Protein AF-A0A258LKV4-F1 (afdb_monomer_lite)

Foldseek 3Di:
DPPVLVVLLPPPQPADDSVVSSQLSDVLVDDDDDDPDDPDDDDDDLPDPDCPVPDDHDCVPDDDDALLRVLVRVLSVLVVSQPRPSGPCNVLSVLQNVQSVVLLPDQFRPSNLVSCVVCVCVVCVVPPDDPVRSNVVSVVSRGGNVNSVVD

Sequence (151 aa):
MKKELRDELLPFPNAYFHDWWMGYVATNLGSIDFINESLVKYRQHQKADTNILKRKRDNTLRNPLSAAMKYERKMLWIKSCVDYPKNKNPEFIQNLYAEFQKNKEEYISFGLAKLIYKNRRILFSINKKSSFSKLNFTLKELWGGKIRRIF

Secondary structure (DSSP, 8-state):
--HHHHHHHPSPPSSS-HHHHHHHHHHHHS-----SS--SPPP--TT-S--TT------TT--PPPHHHHHHHHHHHHHHHHH-TT-SSHHHHHHHHHHHHHHHH-SB-HHHHHHHHHHHHHHTSSS---HHHHHHHHHHTTB-TTHHHH-

Radius of gyration: 17.93 Å; chains: 1; bounding box: 44×32×42 Å

pLDDT: mean 87.48, std 7.53, range [62.16, 96.81]

Structure (mmCIF, N/CA/C/O backbone):
data_AF-A0A258LKV4-F1
#
_entry.id   AF-A0A258LKV4-F1
#
loop_
_atom_site.group_PDB
_atom_site.id
_atom_site.type_symbol
_atom_site.label_atom_id
_atom_site.label_alt_id
_atom_site.label_comp_id
_atom_site.label_asym_id
_atom_site.label_entity_id
_atom_site.label_seq_id
_atom_site.pdbx_PDB_ins_code
_atom_site.Cartn_x
_atom_site.Cartn_y
_atom_site.Cartn_z
_atom_site.occupancy
_atom_site.B_iso_or_equiv
_atom_site.auth_seq_id
_atom_site.auth_comp_id
_atom_site.auth_asym_id
_atom_site.auth_atom_id
_atom_site.pdbx_PDB_model_num
ATOM 1 N N . MET A 1 1 ? -18.269 -4.245 13.733 1.00 62.91 1 MET A N 1
ATOM 2 C CA . MET A 1 1 ? -18.104 -4.390 12.269 1.00 62.91 1 MET A CA 1
ATOM 3 C C . MET A 1 1 ? -19.437 -4.831 11.681 1.00 62.91 1 MET A C 1
ATOM 5 O O . MET A 1 1 ? -20.065 -5.687 12.294 1.00 62.91 1 MET A O 1
ATOM 9 N N . LYS A 1 2 ? -19.900 -4.242 10.568 1.00 76.88 2 LYS A N 1
ATOM 10 C CA . LYS A 1 2 ? -21.129 -4.704 9.892 1.00 76.88 2 LYS A CA 1
ATOM 11 C C . LYS A 1 2 ? -20.954 -6.167 9.468 1.00 76.88 2 LYS A C 1
ATOM 13 O O . LYS A 1 2 ? -19.868 -6.522 9.014 1.00 76.88 2 LYS A O 1
ATOM 18 N N . LYS A 1 3 ? -21.987 -7.001 9.630 1.00 80.00 3 LYS A N 1
ATOM 19 C CA . LYS A 1 3 ? -21.913 -8.439 9.303 1.00 80.00 3 LYS A CA 1
ATOM 20 C C . LYS A 1 3 ? -21.558 -8.665 7.831 1.00 80.00 3 LYS A C 1
ATOM 22 O O . LYS A 1 3 ? -20.668 -9.449 7.557 1.00 80.00 3 LYS A O 1
ATOM 27 N N . GLU A 1 4 ? -22.139 -7.872 6.939 1.00 84.75 4 GLU A N 1
ATOM 28 C CA . GLU A 1 4 ? -21.881 -7.900 5.492 1.00 84.75 4 GLU A CA 1
ATOM 29 C C . GLU A 1 4 ? -20.395 -7.725 5.140 1.00 84.75 4 GLU A C 1
ATOM 31 O O . GLU A 1 4 ? -19.885 -8.407 4.264 1.00 84.75 4 GLU A O 1
ATOM 36 N N . LEU A 1 5 ? -19.656 -6.867 5.860 1.00 89.44 5 LEU A N 1
ATOM 37 C CA . LEU A 1 5 ? -18.228 -6.664 5.593 1.00 89.44 5 LEU A CA 1
ATOM 38 C C . LEU A 1 5 ? -17.413 -7.928 5.889 1.00 89.44 5 LEU A C 1
ATOM 40 O O . LEU A 1 5 ? -16.406 -8.165 5.237 1.00 89.44 5 LEU A O 1
ATOM 44 N N . ARG A 1 6 ? -17.828 -8.748 6.862 1.00 90.12 6 ARG A N 1
ATOM 45 C CA . ARG A 1 6 ? -17.123 -9.992 7.198 1.00 90.12 6 ARG A CA 1
ATOM 46 C C . ARG A 1 6 ? -17.071 -10.931 5.996 1.00 90.12 6 ARG A C 1
ATOM 48 O O . ARG A 1 6 ? -16.016 -11.501 5.736 1.00 90.12 6 ARG A O 1
ATOM 55 N N . ASP A 1 7 ? -18.191 -11.073 5.299 1.00 91.94 7 ASP A N 1
ATOM 56 C CA . ASP A 1 7 ? -18.325 -12.018 4.192 1.00 91.94 7 ASP A CA 1
ATOM 57 C C . ASP A 1 7 ? -17.514 -11.550 2.972 1.00 91.94 7 ASP A C 1
ATOM 59 O O . ASP A 1 7 ? -16.973 -12.368 2.241 1.00 91.94 7 ASP A O 1
ATOM 63 N N . GLU A 1 8 ? -17.317 -10.237 2.825 1.00 93.12 8 GLU A N 1
ATOM 64 C CA . GLU A 1 8 ? -16.467 -9.634 1.785 1.00 93.12 8 GLU A CA 1
ATOM 65 C C . GLU A 1 8 ? -14.964 -9.715 2.095 1.00 93.12 8 GLU A C 1
ATOM 67 O O . GLU A 1 8 ? -14.126 -9.602 1.200 1.00 93.12 8 GLU A O 1
ATOM 72 N N . LEU A 1 9 ? -14.598 -9.868 3.371 1.00 92.25 9 LEU A N 1
ATOM 73 C CA . LEU A 1 9 ? -13.201 -9.959 3.801 1.00 92.25 9 LEU A CA 1
ATOM 74 C C . LEU A 1 9 ? -12.619 -11.360 3.648 1.00 92.25 9 LEU A C 1
ATOM 76 O O . LEU A 1 9 ? -11.393 -11.492 3.580 1.00 92.25 9 LEU A O 1
ATOM 80 N N . LEU A 1 10 ? -13.473 -12.383 3.667 1.00 91.69 10 LEU A N 1
ATOM 81 C CA . LEU A 1 10 ? -13.071 -13.779 3.719 1.00 91.69 10 LEU A CA 1
ATOM 82 C C . LEU A 1 10 ? -13.168 -14.454 2.337 1.00 91.69 10 LEU A C 1
ATOM 84 O O . LEU A 1 10 ? -14.111 -14.195 1.597 1.00 91.69 10 LEU A O 1
ATOM 88 N N . PRO A 1 11 ? -12.243 -15.375 2.010 1.00 91.94 11 PRO A N 1
ATOM 89 C CA . PRO A 1 11 ? -11.026 -15.679 2.758 1.00 91.94 11 PRO A CA 1
ATOM 90 C C . PRO A 1 11 ? -10.020 -14.522 2.680 1.00 91.94 11 PRO A C 1
ATOM 92 O O . PRO A 1 11 ? -9.935 -13.817 1.676 1.00 91.94 11 PRO A O 1
ATOM 95 N N . PHE A 1 12 ? -9.218 -14.348 3.734 1.00 92.19 12 PHE A N 1
ATOM 96 C CA . PHE A 1 12 ? -8.103 -13.410 3.661 1.00 92.19 12 PHE A CA 1
ATOM 97 C C . PHE A 1 12 ? -7.136 -13.858 2.560 1.00 92.19 12 PHE A C 1
ATOM 99 O O . PHE A 1 12 ? -6.757 -15.035 2.539 1.00 92.19 12 PHE A O 1
ATOM 106 N N . PRO A 1 13 ? -6.684 -12.950 1.678 1.00 91.06 13 PRO A N 1
ATOM 107 C CA . PRO A 1 13 ? -5.657 -13.304 0.719 1.00 91.06 13 PRO A CA 1
ATOM 108 C C . PRO A 1 13 ? -4.400 -13.721 1.483 1.00 91.06 13 PRO A C 1
ATOM 110 O O . PRO A 1 13 ? -4.066 -13.134 2.518 1.00 91.06 13 PRO A O 1
ATOM 113 N N . ASN A 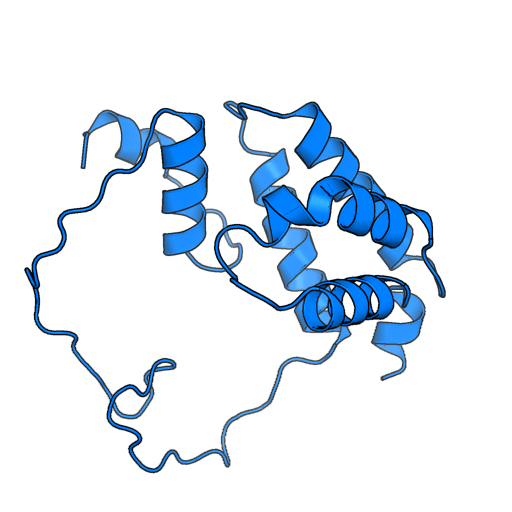1 14 ? -3.668 -14.702 0.952 1.00 85.38 14 ASN A N 1
ATOM 114 C CA . ASN A 1 14 ? -2.336 -15.051 1.446 1.00 85.38 14 ASN A CA 1
ATOM 115 C C . ASN A 1 14 ? -1.314 -13.984 1.012 1.00 85.38 14 ASN A C 1
ATOM 117 O O . ASN A 1 14 ? -0.338 -14.253 0.316 1.00 85.38 14 ASN A O 1
ATOM 121 N N . ALA A 1 15 ? -1.600 -12.735 1.355 1.00 76.50 15 ALA A N 1
ATOM 122 C CA . ALA A 1 15 ? -0.850 -11.559 0.986 1.00 76.50 15 ALA A CA 1
ATOM 123 C C . ALA A 1 15 ? -0.728 -10.639 2.199 1.00 76.50 15 ALA A C 1
ATOM 125 O O . ALA A 1 15 ? -1.614 -10.565 3.041 1.00 76.50 15 ALA A O 1
ATOM 126 N N . TYR A 1 16 ? 0.390 -9.920 2.250 1.00 82.38 16 TYR A N 1
ATOM 127 C CA . TYR A 1 16 ? 0.726 -8.879 3.225 1.00 82.38 16 TYR A CA 1
ATOM 128 C C . TYR A 1 16 ? 0.088 -9.004 4.632 1.00 82.38 16 TYR A C 1
ATOM 130 O O . TYR A 1 16 ? 0.253 -10.041 5.262 1.00 82.38 16 TYR A O 1
ATOM 138 N N . PHE A 1 17 ? -0.529 -7.948 5.177 1.00 88.12 17 PHE A N 1
ATOM 139 C CA . PHE A 1 17 ? -1.133 -7.939 6.515 1.00 88.12 17 PHE A CA 1
ATOM 140 C C . PHE A 1 17 ? -2.659 -7.928 6.411 1.00 88.12 17 PHE A C 1
ATOM 142 O O . PHE A 1 17 ? -3.215 -7.139 5.644 1.00 88.12 17 PHE A O 1
ATOM 149 N N . HIS A 1 18 ? -3.339 -8.728 7.237 1.00 91.56 18 HIS A N 1
ATOM 150 C CA . HIS A 1 18 ? -4.804 -8.789 7.259 1.00 91.56 18 HIS A CA 1
ATOM 151 C C . HIS A 1 18 ? -5.451 -7.429 7.548 1.00 91.56 18 HIS A C 1
ATOM 153 O O . HIS A 1 18 ? -6.438 -7.084 6.909 1.00 91.56 18 HIS A O 1
ATOM 159 N N . ASP A 1 19 ? -4.857 -6.605 8.414 1.00 90.56 19 ASP A N 1
ATOM 160 C CA . ASP A 1 19 ? -5.374 -5.261 8.715 1.00 90.56 19 ASP A CA 1
ATOM 161 C C . ASP A 1 19 ? -5.389 -4.343 7.486 1.00 90.56 19 ASP A C 1
ATOM 163 O O . ASP A 1 19 ? -6.302 -3.536 7.311 1.00 90.56 19 ASP A O 1
ATOM 167 N N . TRP A 1 20 ? -4.400 -4.485 6.597 1.00 92.38 20 TRP A N 1
ATOM 168 C CA . TRP A 1 20 ? -4.352 -3.716 5.352 1.00 92.38 20 TRP A CA 1
ATOM 169 C C . TRP A 1 20 ? -5.434 -4.180 4.384 1.00 92.38 20 TRP A C 1
ATOM 171 O O . TRP A 1 20 ? -6.088 -3.343 3.766 1.00 92.38 20 TRP A O 1
ATOM 181 N N . TRP A 1 21 ? -5.656 -5.495 4.290 1.00 95.06 21 TRP A N 1
ATOM 182 C CA . TRP A 1 21 ? -6.771 -6.059 3.529 1.00 95.06 21 TRP A CA 1
ATOM 183 C C . TRP A 1 21 ? -8.115 -5.556 4.048 1.00 95.06 21 TRP A C 1
ATOM 185 O O . TRP A 1 21 ? -8.928 -5.072 3.264 1.00 95.06 21 TRP A O 1
ATOM 195 N N . MET A 1 22 ? -8.305 -5.564 5.370 1.00 93.94 22 MET A N 1
ATOM 196 C CA . MET A 1 22 ? -9.524 -5.054 5.989 1.00 93.94 22 MET A CA 1
ATOM 197 C C . MET A 1 22 ? -9.782 -3.592 5.642 1.00 93.94 22 MET A C 1
ATOM 199 O O . MET A 1 22 ? -10.880 -3.251 5.204 1.00 93.94 22 MET A O 1
ATOM 203 N N . GLY A 1 23 ? -8.763 -2.736 5.766 1.00 92.94 23 GLY A N 1
ATOM 204 C CA . GLY A 1 23 ? -8.872 -1.333 5.370 1.00 92.94 23 GLY A CA 1
ATOM 205 C C . GLY A 1 23 ? -9.176 -1.157 3.879 1.00 92.94 23 GLY A C 1
ATOM 206 O O . GLY A 1 23 ? -10.018 -0.338 3.506 1.00 92.94 23 GLY A O 1
ATOM 207 N N . TYR A 1 24 ? -8.531 -1.946 3.020 1.00 94.19 24 TYR A N 1
ATOM 208 C CA . TYR A 1 24 ? -8.726 -1.891 1.573 1.00 94.19 24 TYR A CA 1
ATOM 209 C C . TYR A 1 24 ? -10.154 -2.271 1.158 1.00 94.19 24 TYR A C 1
ATOM 211 O O . TYR A 1 24 ? -10.818 -1.508 0.460 1.00 94.19 24 TYR A O 1
ATOM 219 N N . VAL A 1 25 ? -10.665 -3.412 1.622 1.00 95.00 25 VAL A N 1
ATOM 220 C CA . VAL A 1 25 ? -12.036 -3.863 1.329 1.00 95.00 25 VAL A CA 1
ATOM 221 C C . VAL A 1 25 ? -13.063 -2.886 1.903 1.00 95.00 25 VAL A C 1
ATOM 223 O O . VAL A 1 25 ? -13.958 -2.439 1.186 1.00 95.00 25 VAL A O 1
ATOM 226 N N . ALA A 1 26 ? -12.900 -2.465 3.164 1.00 94.75 26 ALA A N 1
ATOM 227 C CA . ALA A 1 26 ? -13.831 -1.541 3.812 1.00 94.75 26 ALA A CA 1
ATOM 228 C C . ALA A 1 26 ? -13.937 -0.197 3.072 1.00 94.75 26 ALA A C 1
ATOM 230 O O . ALA A 1 26 ? -15.037 0.317 2.878 1.00 94.75 26 ALA A O 1
ATOM 231 N N . THR A 1 27 ? -12.813 0.355 2.603 1.00 93.50 27 THR A N 1
ATOM 232 C CA . THR A 1 27 ? -12.803 1.614 1.834 1.00 93.50 27 THR A CA 1
ATOM 233 C C . THR A 1 27 ? -13.323 1.464 0.407 1.00 93.50 27 THR A C 1
ATOM 235 O O . THR A 1 27 ? -13.793 2.447 -0.166 1.00 93.50 27 THR A O 1
ATOM 238 N N . ASN A 1 28 ? -13.310 0.258 -0.166 1.00 95.31 28 ASN A N 1
ATOM 239 C CA . ASN A 1 28 ? -13.973 -0.023 -1.438 1.00 95.31 28 ASN A CA 1
ATOM 240 C C . ASN A 1 28 ? -15.496 -0.185 -1.296 1.00 95.31 28 ASN A C 1
ATOM 242 O O . ASN A 1 28 ? -16.227 0.149 -2.221 1.00 95.31 28 ASN A O 1
ATOM 246 N N . LEU A 1 29 ? -15.993 -0.621 -0.139 1.00 94.19 29 LEU A N 1
ATOM 247 C CA . LEU A 1 29 ? -17.434 -0.782 0.106 1.00 94.19 29 LEU A CA 1
ATOM 248 C C . LEU A 1 29 ? -18.085 0.444 0.761 1.00 94.19 29 LEU A C 1
ATOM 250 O O . LEU A 1 29 ? -19.289 0.645 0.648 1.00 94.19 29 LEU A O 1
ATOM 254 N N . GLY A 1 30 ? -17.299 1.288 1.430 1.00 91.88 30 GLY A N 1
ATOM 255 C CA . GLY A 1 30 ? -17.810 2.431 2.182 1.00 91.88 30 GLY A CA 1
ATOM 256 C C . GLY A 1 30 ? -16.719 3.421 2.572 1.00 91.88 30 GLY A C 1
ATOM 257 O O . GLY A 1 30 ? -15.814 3.705 1.784 1.00 91.88 30 GLY A O 1
ATOM 258 N N . SER A 1 31 ? -16.833 3.972 3.777 1.00 90.69 31 SER A N 1
ATOM 259 C CA . SER A 1 31 ? -15.863 4.868 4.409 1.00 90.69 31 SER A CA 1
ATOM 260 C C . SER A 1 31 ? -15.419 4.300 5.759 1.00 90.69 31 SER A C 1
ATOM 262 O O . SER A 1 31 ? -16.087 3.447 6.346 1.00 90.69 31 SER A O 1
ATOM 264 N N . ILE A 1 32 ? -14.268 4.767 6.237 1.00 90.62 32 ILE A N 1
ATOM 265 C CA . ILE A 1 32 ? -13.771 4.486 7.583 1.00 90.62 32 ILE A CA 1
ATOM 266 C C . ILE A 1 32 ? -13.766 5.812 8.330 1.00 90.62 32 ILE A C 1
ATOM 268 O O . ILE A 1 32 ? -13.199 6.785 7.835 1.00 90.62 32 ILE A O 1
ATOM 272 N N . ASP A 1 33 ? -14.385 5.821 9.504 1.00 91.38 33 ASP A N 1
ATOM 273 C CA . ASP A 1 33 ? -14.335 6.933 10.447 1.00 91.38 33 ASP A CA 1
ATOM 274 C C . ASP A 1 33 ? -13.535 6.524 11.693 1.00 91.38 33 ASP A C 1
ATOM 276 O O . ASP A 1 33 ? -13.264 5.334 11.902 1.00 91.38 33 ASP A O 1
ATOM 280 N N . PHE A 1 34 ? -13.131 7.492 12.510 1.00 91.12 34 PHE A N 1
ATOM 281 C CA . PHE A 1 34 ? -12.356 7.242 13.720 1.00 91.12 34 PHE A CA 1
ATOM 282 C C . PHE A 1 34 ? -12.884 8.046 14.906 1.00 91.12 34 PHE A C 1
ATOM 284 O O . PHE A 1 34 ? -13.299 9.192 14.776 1.00 91.12 34 PHE A O 1
ATOM 291 N N . ILE A 1 35 ? -12.807 7.445 16.091 1.00 94.81 35 ILE A N 1
ATOM 292 C CA . ILE A 1 35 ? -13.074 8.126 17.358 1.00 94.81 35 ILE A CA 1
ATOM 293 C C . ILE A 1 35 ? -11.721 8.494 17.959 1.00 94.81 35 ILE A C 1
ATOM 295 O O . ILE A 1 35 ? -10.855 7.630 18.117 1.00 94.81 35 ILE A O 1
ATOM 299 N N . ASN A 1 36 ? -11.523 9.769 18.289 1.00 94.19 36 ASN A N 1
ATOM 300 C CA . ASN A 1 36 ? -10.277 10.265 18.875 1.00 94.19 36 ASN A CA 1
ATOM 301 C C . ASN A 1 36 ? -10.202 10.000 20.392 1.00 94.19 36 ASN A C 1
ATOM 303 O O . ASN A 1 36 ? -9.916 10.898 21.180 1.00 94.19 36 ASN A O 1
ATOM 307 N N . GLU A 1 37 ? -10.485 8.763 20.801 1.00 95.44 37 GLU A N 1
ATOM 308 C CA . GLU A 1 37 ? -10.494 8.325 22.196 1.00 95.44 37 GLU A CA 1
ATOM 309 C C . GLU A 1 37 ? -9.752 6.994 22.342 1.00 95.44 37 GLU A C 1
ATOM 311 O O . GLU A 1 37 ? -9.822 6.104 21.490 1.00 95.44 37 GLU A O 1
ATOM 316 N N . SER A 1 38 ? -9.019 6.837 23.443 1.00 92.75 38 SER A N 1
ATOM 317 C CA . SER A 1 38 ? -8.283 5.605 23.722 1.00 92.75 38 SER A CA 1
ATOM 318 C C . SER A 1 38 ? -9.223 4.529 24.270 1.00 92.75 38 SER A C 1
ATOM 320 O O . SER A 1 38 ? -9.419 4.432 25.478 1.00 92.75 38 SER A O 1
ATOM 322 N N . LEU A 1 39 ? -9.753 3.678 23.390 1.00 93.75 39 LEU A N 1
ATOM 323 C CA . LEU A 1 39 ? -10.722 2.636 23.768 1.00 93.75 39 LEU A CA 1
ATOM 324 C C . LEU A 1 39 ? -10.085 1.339 24.292 1.00 93.75 39 LEU A C 1
ATOM 326 O O . LEU A 1 39 ? -10.751 0.537 24.941 1.00 93.75 39 LEU A O 1
ATOM 330 N N . VAL A 1 40 ? -8.804 1.096 24.001 1.00 89.94 40 VAL A N 1
ATOM 331 C CA . VAL A 1 40 ? -8.111 -0.152 24.359 1.00 89.94 40 VAL A CA 1
ATOM 332 C C . VAL A 1 40 ? -6.665 0.108 24.770 1.00 89.94 40 VAL A C 1
ATOM 334 O O . VAL A 1 40 ? -6.004 1.006 24.255 1.00 89.94 40 VAL A O 1
ATOM 337 N N . LYS A 1 41 ? -6.135 -0.722 25.674 1.00 87.31 41 LYS A N 1
ATOM 338 C CA . LYS A 1 41 ? -4.701 -0.734 25.998 1.00 87.31 41 LYS A CA 1
ATOM 339 C C . LYS A 1 41 ? -3.963 -1.633 25.004 1.00 87.31 41 LYS A C 1
ATOM 341 O O . LYS A 1 41 ? -4.321 -2.798 24.839 1.00 87.31 41 LYS A O 1
ATOM 346 N N . TYR A 1 42 ? -2.914 -1.118 24.364 1.00 84.88 42 TYR A N 1
ATOM 347 C CA . TYR A 1 42 ? -2.094 -1.908 23.441 1.00 84.88 42 TYR A CA 1
ATOM 348 C C . TYR A 1 42 ? -1.241 -2.936 24.199 1.00 84.88 42 TYR A C 1
ATOM 350 O O . TYR A 1 42 ? -0.461 -2.584 25.086 1.00 84.88 42 TYR A O 1
ATOM 358 N N . ARG A 1 43 ? -1.355 -4.216 23.830 1.00 84.00 43 ARG A N 1
ATOM 359 C CA . ARG A 1 43 ? -0.535 -5.292 24.400 1.00 84.00 43 ARG A CA 1
ATOM 360 C C . ARG A 1 43 ? 0.793 -5.384 23.652 1.00 84.00 43 ARG A C 1
ATOM 362 O O . ARG A 1 43 ? 0.819 -5.692 22.465 1.00 84.00 43 ARG A O 1
ATOM 369 N N . GLN A 1 44 ? 1.904 -5.171 24.354 1.00 81.19 44 GLN A N 1
ATOM 370 C CA . GLN A 1 44 ? 3.242 -5.287 23.773 1.00 81.19 44 GLN A CA 1
ATOM 371 C C . GLN A 1 44 ? 4.002 -6.491 24.349 1.00 81.19 44 GLN A C 1
ATOM 373 O O . GLN A 1 44 ? 4.272 -6.552 25.547 1.00 81.19 44 GLN A O 1
ATOM 378 N N . HIS A 1 45 ? 4.413 -7.412 23.474 1.00 80.75 45 HIS A N 1
ATOM 379 C CA . HIS A 1 45 ? 5.314 -8.526 23.793 1.00 80.75 45 HIS A CA 1
ATOM 380 C C . HIS A 1 45 ? 6.745 -8.242 23.310 1.00 80.75 45 HIS A C 1
ATOM 382 O O . HIS A 1 45 ? 6.958 -7.389 22.448 1.00 80.75 45 HIS A O 1
ATOM 388 N N . GLN A 1 46 ? 7.741 -8.969 23.831 1.00 73.50 46 GLN A N 1
ATOM 389 C CA . GLN A 1 46 ? 9.160 -8.765 23.484 1.00 73.50 46 GLN A CA 1
ATOM 390 C C . GLN A 1 46 ? 9.443 -8.950 21.983 1.00 73.50 46 GLN A C 1
ATOM 392 O O . GLN A 1 46 ? 10.259 -8.226 21.416 1.00 73.50 46 GLN A O 1
ATOM 397 N N . LYS A 1 47 ? 8.716 -9.865 21.330 1.00 74.56 47 LYS A N 1
ATOM 398 C CA . LYS A 1 47 ? 8.812 -10.142 19.889 1.00 74.56 47 LYS A CA 1
ATOM 399 C C . LYS A 1 47 ? 7.875 -9.283 19.022 1.00 74.56 47 LYS A C 1
ATOM 401 O O . LYS A 1 47 ? 7.789 -9.517 17.825 1.00 74.56 47 LYS A O 1
ATOM 406 N N . ALA A 1 48 ? 7.161 -8.307 19.592 1.00 77.12 48 ALA A N 1
ATOM 407 C CA . ALA A 1 48 ? 6.256 -7.462 18.815 1.00 77.12 48 ALA A CA 1
ATOM 408 C C . ALA A 1 48 ? 7.028 -6.532 17.860 1.00 77.12 48 ALA A C 1
ATOM 410 O O . ALA A 1 48 ? 7.995 -5.868 18.258 1.00 77.12 48 ALA A O 1
ATOM 411 N N . ASP A 1 49 ? 6.555 -6.424 16.615 1.00 71.56 49 ASP A N 1
ATOM 412 C CA . ASP A 1 49 ? 7.138 -5.547 15.588 1.00 71.56 49 ASP A CA 1
ATOM 413 C C . ASP A 1 49 ? 6.999 -4.056 15.908 1.00 71.56 49 ASP A C 1
ATOM 415 O O . ASP A 1 49 ? 7.879 -3.254 15.574 1.00 71.56 49 ASP A O 1
ATOM 419 N N . THR A 1 50 ? 5.974 -3.691 16.671 1.00 76.00 50 THR A N 1
ATOM 420 C CA . THR A 1 50 ? 5.776 -2.343 17.210 1.00 76.00 50 THR A CA 1
ATOM 421 C C . THR A 1 50 ? 6.394 -2.238 18.607 1.00 76.00 50 THR A C 1
ATOM 423 O O . THR A 1 50 ? 6.032 -2.992 19.508 1.00 76.00 50 THR A O 1
ATOM 426 N N . ASN A 1 51 ? 7.333 -1.303 18.804 1.00 78.38 51 ASN A N 1
ATOM 427 C CA . ASN A 1 51 ? 8.006 -1.068 20.091 1.00 78.38 51 ASN A CA 1
ATOM 428 C C . ASN A 1 51 ? 7.843 0.373 20.549 1.00 78.38 51 ASN A C 1
ATOM 430 O O . ASN A 1 51 ? 8.798 1.148 20.585 1.00 78.38 51 ASN A O 1
ATOM 434 N N . ILE A 1 52 ? 6.603 0.705 20.900 1.00 81.38 52 ILE A N 1
ATOM 435 C CA . ILE A 1 52 ? 6.225 2.016 21.434 1.00 81.38 52 ILE A CA 1
ATOM 436 C C . ILE A 1 52 ? 7.007 2.308 22.721 1.00 81.38 52 ILE A C 1
ATOM 438 O O . ILE A 1 52 ? 7.501 3.415 22.903 1.00 81.38 52 ILE A O 1
ATOM 442 N N . LEU A 1 53 ? 7.217 1.287 23.559 1.00 83.50 53 LEU A N 1
ATOM 443 C CA . LEU A 1 5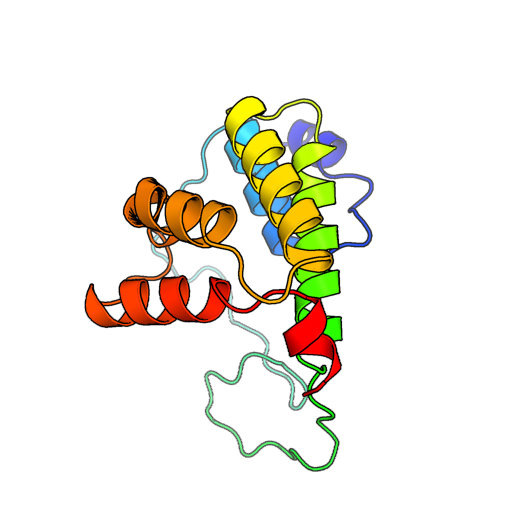3 ? 7.963 1.401 24.815 1.00 83.50 53 LEU A CA 1
ATOM 444 C C . LEU A 1 53 ? 9.496 1.466 24.647 1.00 83.50 53 LEU A C 1
ATOM 446 O O . LEU A 1 53 ? 10.205 1.452 25.648 1.00 83.50 53 LEU A O 1
ATOM 450 N N . LYS A 1 54 ? 10.023 1.493 23.410 1.00 82.38 54 LYS A N 1
ATOM 451 C CA . LYS A 1 54 ? 11.467 1.565 23.086 1.00 82.38 54 LYS A CA 1
ATOM 452 C C . LYS A 1 54 ? 12.355 0.565 23.856 1.00 82.38 54 LYS A C 1
ATOM 454 O O . LYS A 1 54 ? 13.525 0.826 24.113 1.00 82.38 54 LYS A O 1
ATOM 459 N N . ARG A 1 55 ? 11.825 -0.614 24.196 1.00 79.88 55 ARG A N 1
ATOM 460 C CA . ARG A 1 55 ? 12.561 -1.684 24.891 1.00 79.88 55 ARG A CA 1
ATOM 461 C C . ARG A 1 55 ? 13.722 -2.195 24.033 1.00 79.88 55 ARG A C 1
ATOM 463 O O . ARG A 1 55 ? 13.583 -2.264 22.808 1.00 79.88 55 ARG A O 1
ATOM 470 N N . LYS A 1 56 ? 14.842 -2.585 24.658 1.00 78.56 56 LYS A N 1
ATOM 471 C CA . LYS A 1 56 ? 15.952 -3.246 23.953 1.00 78.56 56 LYS A CA 1
ATOM 472 C C . LYS A 1 56 ? 15.428 -4.512 23.273 1.00 78.56 56 LYS A C 1
ATOM 474 O O . LYS A 1 56 ? 14.768 -5.336 23.904 1.00 78.56 56 LYS A O 1
ATOM 479 N N . ARG A 1 57 ? 15.690 -4.632 21.974 1.00 73.19 57 ARG A N 1
ATOM 480 C CA . ARG A 1 57 ? 15.352 -5.809 21.176 1.00 73.19 57 ARG A CA 1
ATOM 481 C C . ARG A 1 57 ? 16.620 -6.573 20.881 1.00 73.19 57 ARG A C 1
ATOM 483 O O . ARG A 1 57 ? 17.626 -5.966 20.521 1.00 73.19 57 ARG A O 1
ATOM 490 N N . ASP A 1 58 ? 16.527 -7.886 20.981 1.00 72.62 58 ASP A N 1
ATOM 491 C CA . ASP A 1 58 ? 17.539 -8.751 20.416 1.00 72.62 58 ASP A CA 1
ATOM 492 C C . ASP A 1 58 ? 17.356 -8.778 18.892 1.00 72.62 58 ASP A C 1
ATOM 494 O O . ASP A 1 58 ? 16.353 -9.275 18.374 1.00 72.62 58 ASP A O 1
ATOM 498 N N . ASN A 1 59 ? 18.280 -8.136 18.179 1.00 69.69 59 ASN A N 1
ATOM 499 C CA . ASN A 1 59 ? 18.263 -8.062 16.720 1.00 69.69 59 ASN A CA 1
ATOM 500 C C . ASN A 1 59 ? 19.084 -9.187 16.073 1.00 69.69 59 ASN A C 1
ATOM 502 O O . ASN A 1 59 ? 19.094 -9.265 14.847 1.00 69.69 59 ASN A O 1
ATOM 506 N N . THR A 1 60 ? 19.737 -10.053 16.858 1.00 65.81 60 THR A N 1
ATOM 507 C CA . THR A 1 60 ? 20.593 -11.138 16.338 1.00 65.81 60 THR A CA 1
ATOM 508 C C . THR A 1 60 ? 19.814 -12.151 15.493 1.00 65.81 60 THR A C 1
ATOM 510 O O . THR A 1 60 ? 20.368 -12.744 14.577 1.00 65.81 60 THR A O 1
ATOM 513 N N . LEU A 1 61 ? 18.504 -12.284 15.732 1.00 62.16 61 LEU A N 1
ATOM 514 C CA . LEU A 1 61 ? 17.605 -13.193 15.008 1.00 62.16 61 LEU A CA 1
ATOM 515 C C . LEU A 1 61 ? 16.870 -12.544 13.821 1.00 62.16 61 LEU A C 1
ATOM 517 O O . LEU A 1 61 ? 16.063 -13.198 13.158 1.00 62.16 61 LEU A O 1
ATOM 521 N N . ARG A 1 62 ? 17.076 -11.248 13.549 1.00 66.19 62 ARG A N 1
ATOM 522 C CA . ARG A 1 62 ? 16.383 -10.567 12.446 1.00 66.19 62 ARG A CA 1
ATOM 523 C C . ARG A 1 62 ? 17.145 -10.774 11.146 1.00 66.19 62 ARG A C 1
ATOM 525 O O . ARG A 1 62 ? 18.042 -10.001 10.841 1.00 66.19 62 ARG A O 1
ATOM 532 N N . ASN A 1 63 ? 16.710 -11.743 10.342 1.00 69.69 63 ASN A N 1
ATOM 533 C CA . ASN A 1 63 ? 17.091 -11.814 8.933 1.00 69.69 63 ASN A CA 1
ATOM 534 C C . ASN A 1 63 ? 16.184 -10.886 8.110 1.00 69.69 63 ASN A C 1
ATOM 536 O O . ASN A 1 63 ? 15.009 -11.208 7.896 1.00 69.69 63 ASN A O 1
ATOM 540 N N . PRO A 1 64 ? 16.662 -9.704 7.675 1.00 77.19 64 PRO A N 1
ATOM 541 C CA . PRO A 1 64 ? 15.853 -8.829 6.849 1.00 77.19 64 PRO A CA 1
ATOM 542 C C . PRO A 1 64 ? 15.593 -9.498 5.498 1.00 77.19 64 PRO A C 1
ATOM 544 O O . PRO A 1 64 ? 16.497 -10.036 4.869 1.00 77.19 64 PRO A O 1
ATOM 547 N N . LEU A 1 65 ? 14.354 -9.402 5.017 1.00 83.81 65 LEU A N 1
ATOM 548 C CA . LEU A 1 65 ? 14.026 -9.820 3.655 1.00 83.81 65 LEU A CA 1
ATOM 549 C C . LEU A 1 65 ? 14.904 -9.067 2.641 1.00 83.81 65 LEU A C 1
ATOM 551 O O . LEU A 1 65 ? 15.083 -7.843 2.763 1.00 83.81 65 LEU A O 1
ATOM 555 N N . SER A 1 66 ? 15.386 -9.789 1.628 1.00 88.31 66 SER A N 1
ATOM 556 C CA . SER A 1 66 ? 16.120 -9.221 0.492 1.00 88.31 66 SER A CA 1
ATOM 557 C C . SER A 1 66 ? 15.260 -8.210 -0.272 1.00 88.31 66 SER A C 1
ATOM 559 O O . SER A 1 66 ? 14.029 -8.166 -0.127 1.00 88.31 66 SER A O 1
ATOM 561 N N . ALA A 1 67 ? 15.898 -7.366 -1.085 1.00 85.81 67 ALA A N 1
ATOM 562 C CA . ALA A 1 67 ? 15.184 -6.406 -1.922 1.00 85.81 67 ALA A CA 1
ATOM 563 C C . ALA A 1 67 ? 14.201 -7.111 -2.875 1.00 85.81 67 ALA A C 1
ATOM 565 O O . ALA A 1 67 ? 13.051 -6.677 -2.988 1.00 85.81 67 ALA A O 1
ATOM 566 N N . ALA A 1 68 ? 14.618 -8.232 -3.473 1.00 87.25 68 ALA A N 1
ATOM 567 C CA . ALA A 1 68 ? 13.772 -9.089 -4.300 1.00 87.25 68 ALA A CA 1
ATOM 568 C C . ALA A 1 68 ? 12.550 -9.633 -3.536 1.00 87.25 68 ALA A C 1
ATOM 570 O O . ALA A 1 68 ? 11.420 -9.409 -3.965 1.00 87.25 68 ALA A O 1
ATOM 571 N N . MET A 1 69 ? 12.742 -10.239 -2.357 1.00 88.81 69 MET A N 1
ATOM 572 C CA . MET A 1 69 ? 11.628 -10.780 -1.559 1.00 88.81 69 MET A CA 1
ATOM 573 C C . MET A 1 69 ? 10.630 -9.691 -1.136 1.00 88.81 69 MET A C 1
ATOM 575 O O . MET A 1 69 ? 9.414 -9.892 -1.155 1.00 88.81 69 MET A O 1
ATOM 579 N N . LYS A 1 70 ? 11.121 -8.501 -0.764 1.00 87.94 70 LYS A N 1
ATOM 580 C CA . LYS A 1 70 ? 10.256 -7.347 -0.455 1.00 87.94 70 LYS A CA 1
ATOM 581 C C . LYS A 1 70 ? 9.427 -6.927 -1.667 1.00 87.94 70 LYS A C 1
ATOM 583 O O . LYS A 1 70 ? 8.257 -6.573 -1.513 1.00 87.94 70 LYS A O 1
ATOM 588 N N . TYR A 1 71 ? 10.031 -6.953 -2.851 1.00 89.12 71 TYR A N 1
ATOM 589 C CA . TYR A 1 71 ? 9.362 -6.613 -4.097 1.00 89.12 71 TYR A CA 1
ATOM 590 C C . TYR A 1 71 ? 8.277 -7.636 -4.459 1.00 89.12 71 TYR A C 1
ATOM 592 O O . TYR A 1 71 ? 7.147 -7.247 -4.743 1.00 89.12 71 TYR A O 1
ATOM 600 N N . GLU A 1 72 ? 8.570 -8.932 -4.346 1.00 89.12 72 GLU A N 1
ATOM 601 C CA . GLU A 1 72 ? 7.603 -10.010 -4.590 1.00 89.12 72 GLU A CA 1
ATOM 602 C C . GLU A 1 72 ? 6.398 -9.931 -3.651 1.00 89.12 72 GLU A C 1
ATOM 604 O O . GLU A 1 72 ? 5.256 -9.988 -4.108 1.00 89.12 72 GLU A O 1
ATOM 609 N N . ARG A 1 73 ? 6.624 -9.694 -2.351 1.00 90.69 73 ARG A N 1
ATOM 610 C CA . ARG A 1 73 ? 5.527 -9.487 -1.390 1.00 90.69 73 ARG A CA 1
ATOM 611 C C . ARG A 1 73 ? 4.657 -8.285 -1.751 1.00 90.69 73 ARG A C 1
ATOM 613 O O . ARG A 1 73 ? 3.438 -8.351 -1.594 1.00 90.69 73 ARG A O 1
ATOM 620 N N . LYS A 1 74 ? 5.260 -7.192 -2.236 1.00 90.06 74 LYS A N 1
ATOM 621 C CA . LYS A 1 74 ? 4.519 -6.016 -2.717 1.00 90.06 74 LYS A CA 1
ATOM 622 C C . LYS A 1 74 ? 3.702 -6.359 -3.970 1.00 90.06 74 LYS A C 1
ATOM 624 O O . LYS A 1 74 ? 2.549 -5.955 -4.063 1.00 90.06 74 LYS A O 1
ATOM 629 N N . MET A 1 75 ? 4.262 -7.131 -4.900 1.00 91.62 75 MET A N 1
ATOM 630 C CA . MET A 1 75 ? 3.564 -7.563 -6.113 1.00 91.62 75 MET A CA 1
ATOM 631 C C . MET A 1 75 ? 2.374 -8.480 -5.795 1.00 91.62 75 MET A C 1
ATOM 633 O O . MET A 1 75 ? 1.301 -8.294 -6.362 1.00 91.62 75 MET A O 1
ATOM 637 N N . LEU A 1 76 ? 2.529 -9.411 -4.849 1.00 93.88 76 LEU A N 1
ATOM 638 C CA . LEU A 1 76 ? 1.445 -10.282 -4.380 1.00 93.88 76 LEU A CA 1
ATOM 639 C C . LEU A 1 76 ? 0.316 -9.489 -3.702 1.00 93.88 76 LEU A C 1
ATOM 641 O O . LEU A 1 76 ? -0.864 -9.770 -3.909 1.00 93.88 76 LEU A O 1
ATOM 645 N N . TRP A 1 77 ? 0.676 -8.460 -2.932 1.00 94.50 77 TRP A N 1
ATOM 646 C CA . TRP A 1 77 ? -0.290 -7.535 -2.346 1.00 94.50 77 TRP A CA 1
ATOM 647 C C . TRP A 1 77 ? -1.095 -6.788 -3.412 1.00 94.50 77 TRP A C 1
ATOM 649 O O . TRP A 1 77 ? -2.320 -6.818 -3.385 1.00 94.50 77 TRP A O 1
ATOM 659 N N . ILE A 1 78 ? -0.420 -6.169 -4.386 1.00 93.94 78 ILE A N 1
ATOM 660 C CA . ILE A 1 78 ? -1.097 -5.436 -5.466 1.00 93.94 78 ILE A CA 1
ATOM 661 C C . ILE A 1 78 ? -1.953 -6.388 -6.305 1.00 93.94 78 ILE A C 1
ATOM 663 O O . ILE A 1 78 ? -3.062 -6.021 -6.677 1.00 93.94 78 ILE A O 1
ATOM 667 N N . LYS A 1 79 ? -1.495 -7.622 -6.543 1.00 95.50 79 LYS A N 1
ATOM 668 C CA . LYS A 1 79 ? -2.314 -8.648 -7.191 1.00 95.50 79 LYS A CA 1
ATOM 669 C C . LYS A 1 79 ? -3.607 -8.913 -6.412 1.00 95.50 79 LYS A C 1
ATOM 671 O O . LYS A 1 79 ? -4.674 -8.911 -7.007 1.00 95.50 79 LYS A O 1
ATOM 676 N N . SER A 1 80 ? -3.522 -9.057 -5.090 1.00 95.75 80 SER A N 1
ATOM 677 C CA . SER A 1 80 ? -4.710 -9.250 -4.241 1.00 95.75 80 SER A CA 1
ATOM 678 C C . SER A 1 80 ? -5.670 -8.059 -4.319 1.00 95.75 80 SER A C 1
ATOM 680 O O . SER A 1 80 ? -6.882 -8.242 -4.328 1.00 95.75 80 SER A O 1
ATOM 682 N N . CYS A 1 81 ? -5.138 -6.837 -4.428 1.00 95.56 81 CYS A N 1
ATOM 683 C CA . CYS A 1 81 ? -5.940 -5.648 -4.704 1.00 95.56 81 CYS A CA 1
ATOM 684 C C . CYS A 1 81 ? -6.641 -5.723 -6.069 1.00 95.56 81 CYS A C 1
ATOM 686 O O . CYS A 1 81 ? -7.825 -5.425 -6.139 1.00 95.56 81 CYS A O 1
ATOM 688 N N . VAL A 1 82 ? -5.944 -6.120 -7.142 1.00 96.62 82 VAL A N 1
ATOM 689 C CA . VAL A 1 82 ? -6.527 -6.262 -8.495 1.00 96.62 82 VAL A CA 1
ATOM 690 C C . VAL A 1 82 ? -7.637 -7.305 -8.522 1.00 96.62 82 VAL A C 1
ATOM 692 O O . VAL A 1 82 ? -8.691 -7.053 -9.099 1.00 96.62 82 VAL A O 1
ATOM 695 N N . ASP A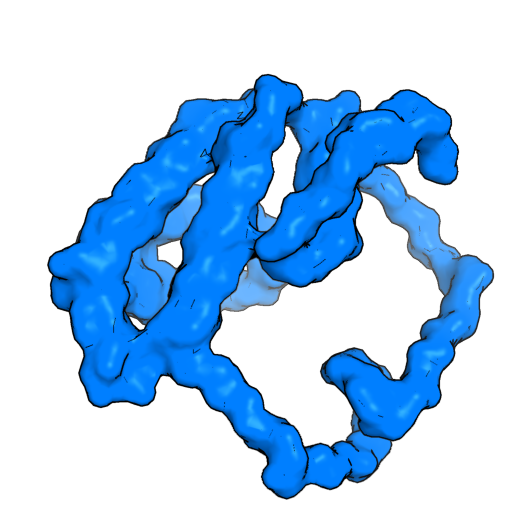 1 83 ? -7.398 -8.454 -7.893 1.00 95.19 83 ASP A N 1
ATOM 696 C CA . ASP A 1 83 ? -8.312 -9.597 -7.907 1.00 95.19 83 ASP A CA 1
ATOM 697 C C . ASP A 1 83 ? -9.599 -9.327 -7.095 1.00 95.19 83 ASP A C 1
ATOM 699 O O . ASP A 1 83 ? -10.563 -10.083 -7.197 1.00 95.19 83 ASP A O 1
ATOM 703 N N . TYR A 1 84 ? -9.649 -8.245 -6.306 1.00 95.62 84 TYR A N 1
ATOM 704 C CA . TYR A 1 84 ? -10.852 -7.850 -5.580 1.00 95.62 84 TYR A CA 1
ATOM 705 C C . TYR A 1 84 ? -11.942 -7.329 -6.543 1.00 95.62 84 TYR A C 1
ATOM 707 O O . TYR A 1 84 ? -11.750 -6.304 -7.204 1.00 95.62 84 TYR A O 1
ATOM 715 N N . PRO A 1 85 ? -13.125 -7.965 -6.618 1.00 94.69 85 PRO A N 1
ATOM 716 C CA . PRO A 1 85 ? -14.107 -7.665 -7.662 1.00 94.69 85 PRO A CA 1
ATOM 717 C C . PRO A 1 85 ? -14.814 -6.316 -7.479 1.00 94.69 85 PRO A C 1
ATOM 719 O O . PRO A 1 85 ? -15.265 -5.717 -8.451 1.00 94.69 85 PRO A O 1
ATOM 722 N N . LYS A 1 86 ? -14.907 -5.807 -6.244 1.00 95.81 86 LYS A N 1
ATOM 723 C CA . LYS A 1 86 ? -15.669 -4.587 -5.914 1.00 95.81 86 LYS A CA 1
ATOM 724 C C . LYS A 1 86 ? -14.775 -3.360 -5.779 1.00 95.81 86 LYS A C 1
ATOM 726 O O . LYS A 1 86 ? -14.982 -2.512 -4.914 1.00 95.81 86 LYS A O 1
ATOM 731 N N . ASN A 1 87 ? -13.741 -3.285 -6.607 1.00 96.81 87 ASN A N 1
ATOM 732 C CA . ASN A 1 87 ? -12.843 -2.143 -6.632 1.00 96.81 87 ASN A CA 1
ATOM 733 C C . ASN A 1 87 ? -13.572 -0.863 -7.057 1.00 96.81 87 ASN A C 1
ATOM 735 O O . ASN A 1 87 ? -14.175 -0.819 -8.123 1.00 96.81 87 ASN A O 1
ATOM 739 N N . LYS A 1 88 ? -13.438 0.214 -6.273 1.00 95.00 88 LYS A N 1
ATOM 740 C CA . LYS A 1 88 ? -13.927 1.555 -6.644 1.00 95.00 88 LYS A CA 1
ATOM 741 C C . LYS A 1 88 ? -13.164 2.149 -7.827 1.00 95.00 88 LYS A C 1
ATOM 743 O O . LYS A 1 88 ? -13.721 2.933 -8.579 1.00 95.00 88 LYS A O 1
ATOM 748 N N . ASN A 1 89 ? -11.881 1.804 -7.966 1.00 93.75 89 ASN A N 1
ATOM 749 C CA . ASN A 1 89 ? -10.996 2.314 -9.018 1.00 93.75 89 ASN A CA 1
ATOM 750 C C . ASN A 1 89 ? -10.221 1.158 -9.684 1.00 93.75 89 ASN A C 1
ATOM 752 O O . ASN A 1 89 ? -9.001 1.062 -9.508 1.00 93.75 89 ASN A O 1
ATOM 756 N N . PRO A 1 90 ? -10.906 0.253 -10.409 1.00 95.94 90 PRO A N 1
ATOM 757 C CA . PRO A 1 90 ? -10.288 -0.955 -10.956 1.00 95.94 90 PRO A CA 1
ATOM 758 C C . PRO A 1 90 ? -9.204 -0.628 -11.988 1.00 95.94 90 PRO A C 1
ATOM 760 O O . PRO A 1 90 ? -8.115 -1.191 -11.921 1.00 95.94 90 PRO A O 1
ATOM 763 N N . GLU A 1 91 ? -9.443 0.352 -12.864 1.00 95.38 91 GLU A N 1
ATOM 764 C CA . GLU A 1 91 ? -8.490 0.768 -13.902 1.00 95.38 91 GLU A CA 1
ATOM 765 C C . GLU A 1 91 ? -7.155 1.241 -13.303 1.00 95.38 91 GLU A C 1
ATOM 767 O O . GLU A 1 91 ? -6.079 0.856 -13.757 1.00 95.38 91 GLU A O 1
ATOM 772 N N . PHE A 1 92 ? -7.202 2.041 -12.231 1.00 93.25 92 PHE A N 1
ATOM 773 C CA . PHE A 1 92 ? -5.990 2.527 -11.572 1.00 93.25 92 PHE A CA 1
ATOM 774 C C . PHE A 1 92 ? -5.157 1.380 -10.991 1.00 93.25 92 PHE A C 1
ATOM 776 O O . PHE A 1 92 ? -3.937 1.350 -11.163 1.00 93.25 92 PHE A O 1
ATOM 783 N N . ILE A 1 93 ? -5.806 0.440 -10.302 1.00 94.75 93 ILE A N 1
ATOM 784 C CA . ILE A 1 93 ? -5.128 -0.682 -9.648 1.00 94.75 93 ILE A CA 1
ATOM 785 C C . ILE A 1 93 ? -4.592 -1.682 -10.682 1.00 94.75 93 ILE A C 1
ATOM 787 O O . ILE A 1 93 ? -3.470 -2.165 -10.524 1.00 94.75 93 ILE A O 1
ATOM 791 N N . GLN A 1 94 ? -5.321 -1.918 -11.775 1.00 96.12 94 GLN A N 1
ATOM 792 C CA . GLN A 1 94 ? -4.850 -2.720 -12.908 1.00 96.12 94 GLN A CA 1
ATOM 793 C C . GLN A 1 94 ? -3.631 -2.086 -13.587 1.00 96.12 94 GLN A C 1
ATOM 795 O O . GLN A 1 94 ? -2.615 -2.756 -13.765 1.00 96.12 94 GLN A O 1
ATOM 800 N N . ASN A 1 95 ? -3.683 -0.784 -13.884 1.00 95.44 95 ASN A N 1
ATOM 801 C CA . ASN A 1 95 ? -2.551 -0.052 -14.456 1.00 95.44 95 ASN A CA 1
ATOM 802 C C . ASN A 1 95 ? -1.330 -0.081 -13.529 1.00 95.44 95 ASN A C 1
ATOM 804 O O . ASN A 1 95 ? -0.205 -0.288 -13.984 1.00 95.44 95 ASN A O 1
ATOM 808 N N . LEU A 1 96 ? -1.541 0.079 -12.218 1.00 93.75 96 LEU A N 1
ATOM 809 C CA . LEU A 1 96 ? -0.476 -0.050 -11.229 1.00 93.75 96 LEU A CA 1
ATOM 810 C C . LEU A 1 96 ? 0.155 -1.443 -11.283 1.00 93.75 96 LEU A C 1
ATOM 812 O O . LEU A 1 96 ? 1.376 -1.552 -11.357 1.00 93.75 96 LEU A O 1
ATOM 816 N N . TYR A 1 97 ? -0.657 -2.497 -11.281 1.00 95.44 97 TYR A N 1
ATOM 817 C CA . TYR A 1 97 ? -0.166 -3.869 -11.336 1.00 95.44 97 TYR A CA 1
ATOM 818 C C . TYR A 1 97 ? 0.609 -4.172 -12.621 1.00 95.44 97 TYR A C 1
ATOM 820 O O . TYR A 1 97 ? 1.697 -4.742 -12.542 1.00 95.44 97 TYR A O 1
ATOM 828 N N . ALA A 1 98 ? 0.116 -3.722 -13.775 1.00 95.50 98 ALA A N 1
ATOM 829 C CA . ALA A 1 98 ? 0.796 -3.889 -15.056 1.00 95.50 98 ALA A CA 1
ATOM 830 C C . ALA A 1 98 ? 2.189 -3.233 -15.059 1.00 95.50 98 ALA A C 1
ATOM 832 O O . ALA A 1 98 ? 3.161 -3.837 -15.511 1.00 95.50 98 ALA A O 1
ATOM 833 N N . GLU A 1 99 ? 2.324 -2.027 -14.497 1.00 94.31 99 GLU A N 1
ATOM 834 C CA . GLU A 1 99 ? 3.626 -1.360 -14.368 1.00 94.31 99 GLU A CA 1
ATOM 835 C C . GLU A 1 99 ? 4.567 -2.087 -13.392 1.00 94.31 99 GLU A C 1
ATOM 837 O O . GLU A 1 99 ? 5.772 -2.157 -13.635 1.00 94.31 99 GLU A O 1
ATOM 842 N N . PHE A 1 100 ? 4.040 -2.697 -12.323 1.00 92.44 100 PHE A N 1
ATOM 843 C CA . PHE A 1 100 ? 4.827 -3.586 -11.459 1.00 92.44 100 PHE A CA 1
ATOM 844 C C . PHE A 1 100 ? 5.295 -4.848 -12.201 1.00 92.44 100 PHE A C 1
ATOM 846 O O . PHE A 1 100 ? 6.450 -5.246 -12.067 1.00 92.44 100 PHE A O 1
ATOM 853 N N . GLN A 1 101 ? 4.444 -5.464 -13.022 1.00 93.44 101 GLN A N 1
ATOM 854 C CA . GLN A 1 101 ? 4.832 -6.638 -13.808 1.00 93.44 101 GLN A CA 1
ATOM 855 C C . GLN A 1 101 ? 5.944 -6.310 -14.812 1.00 93.44 101 GLN A C 1
ATOM 857 O O . GLN A 1 101 ? 6.934 -7.037 -14.868 1.00 93.44 101 GLN A O 1
ATOM 862 N N . LYS A 1 102 ? 5.836 -5.189 -15.537 1.00 92.75 102 LYS A N 1
ATOM 863 C CA . LYS A 1 102 ? 6.900 -4.715 -16.444 1.00 92.75 102 LYS A CA 1
ATOM 864 C C . LYS A 1 102 ? 8.201 -4.449 -15.688 1.00 92.75 102 LYS A C 1
ATOM 866 O O . LYS A 1 102 ? 9.249 -4.984 -16.043 1.00 92.75 102 LYS A O 1
ATOM 871 N N . ASN A 1 103 ? 8.119 -3.704 -14.582 1.00 89.75 103 ASN A N 1
ATOM 872 C CA . ASN A 1 103 ? 9.274 -3.345 -13.761 1.00 89.75 103 ASN A CA 1
ATOM 873 C C . ASN A 1 103 ? 10.051 -4.573 -13.259 1.00 89.75 103 ASN A C 1
ATOM 875 O O . ASN A 1 103 ? 11.269 -4.485 -13.111 1.00 89.75 103 ASN A O 1
ATOM 879 N N . LYS A 1 104 ? 9.389 -5.714 -13.016 1.00 88.62 104 LYS A N 1
ATOM 880 C CA . LYS A 1 104 ? 10.039 -6.966 -12.589 1.00 88.62 104 LYS A CA 1
ATOM 881 C C . LYS A 1 104 ? 11.120 -7.442 -13.573 1.00 88.62 104 LYS A C 1
ATOM 883 O O . LYS A 1 104 ? 12.173 -7.925 -13.140 1.00 88.62 104 LYS A O 1
ATOM 888 N N . GLU A 1 105 ? 10.879 -7.263 -14.870 1.00 90.25 105 GLU A N 1
ATOM 889 C CA . GLU A 1 105 ? 11.748 -7.746 -15.951 1.00 90.25 105 GLU A CA 1
ATOM 890 C C . GLU A 1 105 ? 12.710 -6.679 -16.496 1.00 90.25 105 GLU A C 1
ATOM 892 O O . GLU A 1 105 ? 13.582 -6.972 -17.321 1.00 90.25 105 GLU A O 1
ATOM 897 N N . GLU A 1 106 ? 12.612 -5.449 -15.999 1.00 90.94 106 GLU A N 1
ATOM 898 C CA . GLU A 1 106 ? 13.449 -4.321 -16.399 1.00 90.94 106 GLU A CA 1
ATOM 899 C C . GLU A 1 106 ? 14.633 -4.111 -15.439 1.00 90.94 106 GLU A C 1
ATOM 901 O O . GLU A 1 106 ? 14.620 -4.524 -14.274 1.00 90.94 106 GLU A O 1
ATOM 906 N N . TYR A 1 107 ? 15.676 -3.437 -15.931 1.00 86.56 107 TYR A N 1
ATOM 907 C CA . TYR A 1 107 ? 16.733 -2.870 -15.085 1.00 86.56 107 TYR A CA 1
ATOM 908 C C . TYR A 1 107 ? 16.336 -1.487 -14.567 1.00 86.56 107 TYR A C 1
ATOM 910 O O . TYR A 1 107 ? 16.574 -1.171 -13.407 1.00 86.56 107 TYR A O 1
ATOM 918 N N . ILE A 1 108 ? 15.695 -0.676 -15.409 1.00 88.81 108 ILE A N 1
ATOM 919 C CA . ILE A 1 108 ? 15.234 0.674 -15.086 1.00 88.81 108 ILE A CA 1
ATOM 920 C C . ILE A 1 108 ? 13.806 0.817 -15.599 1.00 88.81 108 ILE A C 1
ATOM 922 O O . ILE A 1 108 ? 13.528 0.425 -16.727 1.00 88.81 108 ILE A O 1
ATOM 926 N N . SER A 1 109 ? 12.922 1.400 -14.793 1.00 87.69 109 SER A N 1
ATOM 927 C CA . SER A 1 109 ? 11.503 1.517 -15.114 1.00 87.69 109 SER A CA 1
ATOM 928 C C . SER A 1 109 ? 10.984 2.932 -14.914 1.00 87.69 109 SER A C 1
ATOM 930 O O . SER A 1 109 ? 10.639 3.376 -13.813 1.00 87.69 109 SER A O 1
ATOM 932 N N . PHE A 1 110 ? 10.908 3.658 -16.022 1.00 88.88 110 PHE A N 1
ATOM 933 C CA . PHE A 1 110 ? 10.362 5.010 -16.037 1.00 88.88 110 PHE A CA 1
ATOM 934 C C . PHE A 1 110 ? 8.836 5.021 -15.921 1.00 88.88 110 PHE A C 1
ATOM 936 O O . PHE A 1 110 ? 8.286 5.962 -15.350 1.00 88.88 110 PHE A O 1
ATOM 943 N N . GLY A 1 111 ? 8.152 3.985 -16.419 1.00 90.19 111 GLY A N 1
ATOM 944 C CA . GLY A 1 111 ? 6.691 3.877 -16.387 1.00 90.19 111 GLY A CA 1
ATOM 945 C C . GLY A 1 111 ? 6.146 3.825 -14.960 1.00 90.19 111 GLY A C 1
ATOM 946 O O . GLY A 1 111 ? 5.380 4.708 -14.555 1.00 90.19 111 GLY A O 1
ATOM 947 N N . LEU A 1 112 ? 6.652 2.889 -14.14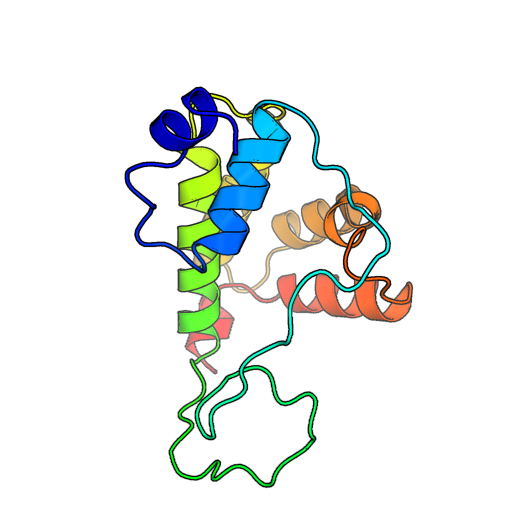9 1.00 90.75 112 LEU A N 1
ATOM 948 C CA . LEU A 1 112 ? 6.277 2.766 -12.741 1.00 90.75 112 LEU A CA 1
ATOM 949 C C . LEU A 1 112 ? 6.611 4.035 -11.943 1.00 90.75 1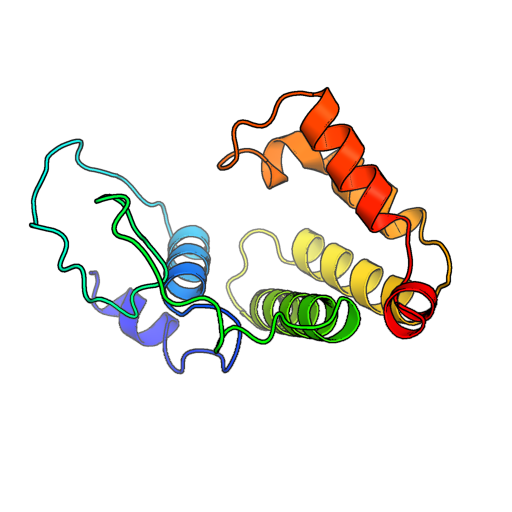12 LEU A C 1
ATOM 951 O O . LEU A 1 112 ? 5.768 4.548 -11.201 1.00 90.75 112 LEU A O 1
ATOM 955 N N . ALA A 1 113 ? 7.814 4.589 -12.123 1.00 91.62 113 ALA A N 1
ATOM 956 C CA . ALA A 1 113 ? 8.217 5.814 -11.436 1.00 91.62 113 ALA A CA 1
ATOM 957 C C . ALA A 1 113 ? 7.328 7.011 -11.820 1.00 91.62 113 ALA A C 1
ATOM 959 O O . ALA A 1 113 ? 6.879 7.754 -10.943 1.00 91.62 113 ALA A O 1
ATOM 960 N N . LYS A 1 114 ? 7.000 7.175 -13.109 1.00 92.69 114 LYS A N 1
ATOM 961 C CA . LYS A 1 114 ? 6.082 8.214 -13.601 1.00 92.69 114 LYS A CA 1
ATOM 962 C C . LYS A 1 114 ? 4.683 8.047 -13.009 1.00 92.69 114 LYS A C 1
ATOM 964 O O . LYS A 1 114 ? 4.091 9.039 -12.574 1.00 92.69 114 LYS A O 1
ATOM 969 N N . LEU A 1 115 ? 4.165 6.818 -12.949 1.00 93.00 115 LEU A N 1
ATOM 970 C CA . LEU A 1 115 ? 2.848 6.525 -12.380 1.00 93.00 115 LEU A CA 1
ATOM 971 C C . LEU A 1 115 ? 2.788 6.881 -10.888 1.00 93.00 115 LEU A C 1
ATOM 973 O O . LEU A 1 115 ? 1.856 7.565 -10.451 1.00 93.00 115 LEU A O 1
ATOM 977 N N . ILE A 1 116 ? 3.803 6.479 -10.118 1.00 91.25 116 ILE A N 1
ATOM 978 C CA . ILE A 1 116 ? 3.917 6.805 -8.690 1.00 91.25 116 ILE A CA 1
ATOM 979 C C . ILE A 1 116 ? 4.045 8.313 -8.497 1.00 91.25 116 ILE A C 1
ATOM 981 O O . ILE A 1 116 ? 3.351 8.884 -7.655 1.00 91.25 116 ILE A O 1
ATOM 985 N N . TYR A 1 117 ? 4.877 8.981 -9.299 1.00 90.94 117 TYR A N 1
ATOM 986 C CA . TYR A 1 117 ? 5.041 10.427 -9.225 1.00 90.94 117 TYR A CA 1
ATOM 987 C C . TYR A 1 117 ? 3.723 11.160 -9.487 1.00 90.94 117 TYR A C 1
ATOM 989 O O . TYR A 1 117 ? 3.338 12.024 -8.695 1.00 90.94 117 TYR A O 1
ATOM 997 N N . LYS A 1 118 ? 3.001 10.804 -10.559 1.00 92.50 118 LYS A N 1
ATOM 998 C CA . LYS A 1 118 ? 1.710 11.415 -10.921 1.00 92.50 118 LYS A CA 1
ATOM 999 C C . LYS A 1 118 ? 0.692 11.278 -9.785 1.00 92.50 118 LYS A C 1
ATOM 1001 O O . LYS A 1 118 ? 0.034 12.254 -9.437 1.00 92.50 118 LYS A O 1
ATOM 1006 N N . ASN A 1 119 ? 0.645 10.112 -9.139 1.00 90.81 119 ASN A N 1
ATOM 1007 C CA . ASN A 1 119 ? -0.331 9.787 -8.094 1.00 90.81 119 ASN A CA 1
ATOM 1008 C C . ASN A 1 119 ? 0.191 9.984 -6.657 1.00 90.81 119 ASN A C 1
ATOM 1010 O O . ASN A 1 119 ? -0.480 9.627 -5.688 1.00 90.81 119 ASN A O 1
ATOM 1014 N N . ARG A 1 120 ? 1.370 10.597 -6.480 1.00 88.94 120 ARG A N 1
ATOM 1015 C CA . ARG A 1 120 ? 2.063 10.713 -5.182 1.00 88.94 120 ARG A CA 1
ATOM 1016 C C . ARG A 1 120 ? 1.224 11.364 -4.080 1.00 88.94 120 ARG A C 1
ATOM 1018 O O . ARG A 1 120 ? 1.379 11.033 -2.910 1.00 88.94 120 ARG A O 1
ATOM 1025 N N . ARG A 1 121 ? 0.339 12.307 -4.416 1.00 86.94 121 ARG A N 1
ATOM 1026 C CA . ARG A 1 121 ? -0.524 12.961 -3.416 1.00 86.94 121 ARG A CA 1
ATOM 1027 C C . ARG A 1 121 ? -1.487 11.961 -2.770 1.00 86.94 121 ARG A C 1
ATOM 1029 O O . ARG A 1 121 ? -1.660 12.003 -1.559 1.00 86.94 121 ARG A O 1
ATOM 1036 N N . ILE A 1 122 ? -2.022 11.039 -3.569 1.00 86.38 122 ILE A N 1
ATOM 1037 C CA . ILE A 1 122 ? -2.933 9.981 -3.126 1.00 86.38 122 ILE A CA 1
ATOM 1038 C C . ILE A 1 122 ? -2.143 8.885 -2.400 1.00 86.38 122 ILE A C 1
ATOM 1040 O O . ILE A 1 122 ? -2.466 8.540 -1.265 1.00 86.38 122 ILE A O 1
ATOM 1044 N N . LEU A 1 123 ? -1.050 8.403 -3.007 1.00 85.94 123 LEU A N 1
ATOM 1045 C CA . LEU A 1 123 ? -0.235 7.301 -2.472 1.00 85.94 123 LEU A CA 1
ATOM 1046 C C . LEU A 1 123 ? 0.460 7.635 -1.139 1.00 85.94 123 LEU A C 1
ATOM 1048 O O . LEU A 1 123 ? 0.691 6.750 -0.318 1.00 85.94 123 LEU A O 1
ATOM 1052 N N . PHE A 1 124 ? 0.791 8.907 -0.901 1.00 85.56 124 PHE A N 1
ATOM 1053 C CA . PHE A 1 124 ? 1.418 9.380 0.341 1.00 85.56 124 PHE A CA 1
ATOM 1054 C C . PHE A 1 124 ? 0.469 10.230 1.195 1.00 85.56 124 PHE A C 1
ATOM 1056 O O . PHE A 1 124 ? 0.919 11.134 1.898 1.00 85.56 124 PHE A O 1
ATOM 1063 N N . SER A 1 125 ? -0.837 9.979 1.118 1.00 83.25 125 SER A N 1
ATOM 1064 C CA . SER A 1 125 ? -1.833 10.660 1.957 1.00 83.25 125 SER A CA 1
ATOM 1065 C C . SER A 1 125 ? -1.685 10.279 3.436 1.00 83.25 125 SER A C 1
ATOM 1067 O O . SER A 1 125 ? -1.631 11.155 4.295 1.00 83.25 125 SER A O 1
ATOM 1069 N N . ILE A 1 126 ? -1.522 8.983 3.724 1.00 78.62 126 ILE A N 1
ATOM 1070 C CA . ILE A 1 126 ? -1.323 8.453 5.086 1.00 78.62 126 ILE A CA 1
ATOM 1071 C C . ILE A 1 126 ? 0.075 8.812 5.605 1.00 78.62 126 ILE A C 1
ATOM 1073 O O . ILE A 1 126 ? 0.256 9.319 6.710 1.00 78.62 126 ILE A O 1
ATOM 1077 N N . ASN A 1 127 ? 1.092 8.581 4.776 1.00 77.00 127 ASN A N 1
ATOM 1078 C CA . ASN A 1 127 ? 2.471 8.895 5.116 1.00 77.00 127 ASN A CA 1
ATOM 1079 C C . ASN A 1 127 ? 2.746 10.367 4.797 1.00 77.00 127 ASN A C 1
ATOM 1081 O O . ASN A 1 127 ? 3.132 10.663 3.665 1.00 77.00 127 ASN A O 1
ATOM 1085 N N . LYS A 1 128 ? 2.610 11.266 5.786 1.00 76.69 128 LYS A N 1
ATOM 1086 C CA . LYS A 1 128 ? 2.923 12.714 5.696 1.00 76.69 128 LYS A CA 1
ATOM 1087 C C . LYS A 1 128 ? 4.421 12.996 5.461 1.00 76.69 128 LYS A C 1
ATOM 1089 O O . LYS A 1 128 ? 5.100 13.653 6.240 1.00 76.69 128 LYS A O 1
ATOM 1094 N N . LYS A 1 129 ? 4.962 12.460 4.371 1.00 80.31 129 LYS A N 1
ATOM 1095 C CA . LYS A 1 129 ? 6.337 12.632 3.908 1.00 80.31 129 LYS A CA 1
ATOM 1096 C C . LYS A 1 129 ? 6.517 14.036 3.334 1.00 80.31 129 LYS A C 1
ATOM 1098 O O . LYS A 1 129 ? 5.629 14.548 2.650 1.00 80.31 129 LYS A O 1
ATOM 1103 N N . SER A 1 130 ? 7.694 14.622 3.542 1.00 87.25 130 SER A N 1
ATOM 1104 C CA . SER A 1 130 ? 8.093 15.844 2.839 1.00 87.25 130 SER A CA 1
ATOM 1105 C C . SER A 1 130 ? 8.164 15.607 1.327 1.00 87.25 130 SER A C 1
ATOM 1107 O O . SER A 1 130 ? 8.305 14.467 0.869 1.00 87.25 130 SER A O 1
ATOM 1109 N N . SER A 1 131 ? 8.106 16.680 0.535 1.00 85.19 131 SER A N 1
ATOM 1110 C CA . SER A 1 131 ? 8.235 16.601 -0.928 1.00 85.19 131 SER A CA 1
ATOM 1111 C C . SER A 1 131 ? 9.512 15.873 -1.357 1.00 85.19 131 SER A C 1
ATOM 1113 O O . SER A 1 131 ? 9.458 15.012 -2.233 1.00 85.19 131 SER A O 1
ATOM 1115 N N . PHE A 1 132 ? 10.629 16.130 -0.671 1.00 86.69 132 PHE A N 1
ATOM 1116 C CA . PHE A 1 132 ? 11.897 15.448 -0.922 1.00 86.69 132 PHE A CA 1
ATOM 1117 C C . PHE A 1 132 ? 11.832 13.948 -0.604 1.00 86.69 132 PHE A C 1
ATOM 1119 O O . PHE A 1 132 ? 12.298 13.122 -1.383 1.00 86.69 132 PHE A O 1
ATOM 1126 N N . SER A 1 133 ? 11.184 13.557 0.499 1.00 86.38 133 SER A N 1
ATOM 1127 C CA . SER A 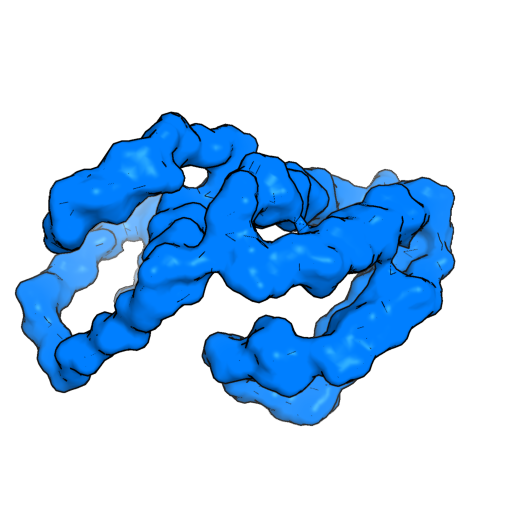1 133 ? 11.020 12.139 0.846 1.00 86.38 133 SER A CA 1
ATOM 1128 C C . SER A 1 133 ? 10.117 11.396 -0.150 1.00 86.38 133 SER A C 1
ATOM 1130 O O . SER A 1 133 ? 10.397 10.242 -0.481 1.00 86.38 133 SER A O 1
ATOM 1132 N N . LYS A 1 134 ? 9.075 12.056 -0.678 1.00 85.81 134 LYS A N 1
ATOM 1133 C CA . LYS A 1 134 ? 8.232 11.514 -1.762 1.00 85.81 134 LYS A CA 1
ATOM 1134 C C . LYS A 1 134 ? 9.028 11.341 -3.059 1.00 85.81 134 LYS A C 1
ATOM 1136 O O . LYS A 1 134 ? 8.894 10.313 -3.723 1.00 85.81 134 LYS A O 1
ATOM 1141 N N . LEU A 1 135 ? 9.875 12.316 -3.396 1.00 86.69 135 LEU A N 1
ATOM 1142 C CA . LEU A 1 135 ? 10.756 12.241 -4.561 1.00 86.69 135 LEU A CA 1
ATOM 1143 C C . LEU A 1 135 ? 11.760 11.094 -4.421 1.00 86.69 135 LEU A C 1
ATOM 1145 O O . LEU A 1 135 ? 11.822 10.243 -5.298 1.00 86.69 135 LEU A O 1
ATOM 1149 N N . ASN A 1 136 ? 12.465 11.003 -3.292 1.00 88.19 136 ASN A N 1
ATOM 1150 C CA . ASN A 1 136 ? 13.407 9.916 -3.026 1.00 88.19 136 ASN A CA 1
ATOM 1151 C C . ASN A 1 136 ? 12.731 8.537 -3.110 1.00 88.19 136 ASN A C 1
ATOM 1153 O O . ASN A 1 136 ? 13.277 7.614 -3.704 1.00 88.19 136 ASN A O 1
ATOM 1157 N N . PHE A 1 137 ? 11.514 8.386 -2.569 1.00 86.56 137 PHE A N 1
ATOM 1158 C CA . PHE A 1 137 ? 10.757 7.143 -2.740 1.00 86.56 137 PHE A CA 1
ATOM 1159 C C . PHE A 1 137 ? 10.514 6.835 -4.219 1.00 86.56 137 PHE A C 1
ATOM 1161 O O . PHE A 1 137 ? 10.759 5.719 -4.654 1.00 86.56 137 PHE A O 1
ATOM 1168 N N . THR A 1 138 ? 10.068 7.825 -4.992 1.00 86.50 138 THR A N 1
ATOM 1169 C CA . THR A 1 138 ? 9.800 7.663 -6.428 1.00 86.50 138 THR A CA 1
ATOM 1170 C C . THR A 1 138 ? 11.063 7.242 -7.186 1.00 86.50 138 THR A C 1
ATOM 1172 O O . THR A 1 138 ? 11.010 6.315 -7.986 1.00 86.50 138 THR A O 1
ATOM 1175 N N . LEU A 1 139 ? 12.210 7.866 -6.892 1.00 87.69 139 LEU A N 1
ATOM 1176 C CA . LEU A 1 139 ? 13.494 7.524 -7.510 1.00 87.69 139 LEU A CA 1
ATOM 1177 C C . LEU A 1 139 ? 13.934 6.093 -7.178 1.00 87.69 139 LEU A C 1
ATOM 1179 O O . LEU A 1 139 ? 14.480 5.409 -8.033 1.00 87.69 139 LEU A O 1
ATOM 1183 N N . LYS A 1 140 ? 13.650 5.594 -5.971 1.00 85.25 140 LYS A N 1
ATOM 1184 C CA . LYS A 1 140 ? 13.942 4.194 -5.613 1.00 85.25 140 LYS A CA 1
ATOM 1185 C C . LYS A 1 140 ? 13.135 3.182 -6.422 1.00 85.25 140 LYS A C 1
ATOM 1187 O O . LYS A 1 140 ? 13.581 2.050 -6.586 1.00 85.25 140 LYS A O 1
ATOM 1192 N N . GLU A 1 141 ? 11.960 3.568 -6.906 1.00 85.94 141 GLU A N 1
ATOM 1193 C CA . GLU A 1 141 ? 11.117 2.707 -7.738 1.00 85.94 141 GLU A CA 1
ATOM 1194 C C . GLU A 1 141 ? 11.568 2.697 -9.212 1.00 85.94 141 GLU A C 1
ATOM 1196 O O . GLU A 1 141 ? 11.098 1.846 -9.965 1.00 85.94 141 GLU A O 1
ATOM 1201 N N . LEU A 1 142 ? 12.524 3.560 -9.610 1.00 88.50 142 LEU A N 1
ATOM 1202 C CA . LEU A 1 142 ? 13.174 3.490 -10.928 1.00 88.50 142 LEU A CA 1
ATOM 1203 C C . LEU A 1 142 ? 13.964 2.198 -11.104 1.00 88.50 142 LEU A C 1
ATOM 1205 O O . LEU A 1 142 ? 14.002 1.665 -12.206 1.00 88.50 142 LEU A O 1
ATOM 1209 N N . TRP A 1 143 ? 14.596 1.693 -10.044 1.00 86.25 143 TRP A N 1
ATOM 1210 C CA . TRP A 1 143 ? 15.334 0.438 -10.116 1.00 86.25 143 TRP A CA 1
ATOM 1211 C C . TRP A 1 143 ? 14.366 -0.709 -10.397 1.00 86.25 143 TRP A C 1
ATOM 1213 O O . TRP A 1 143 ? 13.391 -0.893 -9.674 1.00 86.25 143 TRP A O 1
ATOM 1223 N N . GLY A 1 144 ? 14.609 -1.466 -11.457 1.00 87.69 144 GLY A N 1
ATOM 1224 C CA . GLY A 1 144 ? 13.788 -2.604 -11.849 1.00 87.69 144 GLY A CA 1
ATOM 1225 C C . GLY A 1 144 ? 14.127 -3.884 -11.083 1.00 87.69 144 GLY A C 1
ATOM 1226 O O . GLY A 1 144 ? 15.095 -3.964 -10.319 1.00 87.69 144 GLY A O 1
ATOM 1227 N N . GLY A 1 145 ? 13.301 -4.912 -11.261 1.00 85.25 145 GLY A N 1
ATOM 1228 C CA . GLY A 1 145 ? 13.418 -6.199 -10.578 1.00 85.25 145 GLY A CA 1
ATOM 1229 C C . GLY A 1 145 ? 14.686 -6.977 -10.930 1.00 85.25 145 GLY A C 1
ATOM 1230 O O . GLY A 1 145 ? 15.156 -7.752 -10.099 1.00 85.25 145 GLY A O 1
ATOM 1231 N N . LYS A 1 146 ? 15.292 -6.752 -12.107 1.00 87.25 146 LYS A N 1
ATOM 1232 C CA . LYS A 1 146 ? 16.604 -7.339 -12.438 1.00 87.25 146 LYS A CA 1
ATOM 1233 C C . LYS A 1 146 ? 17.709 -6.796 -11.533 1.00 87.25 146 LYS A C 1
ATOM 1235 O O . LYS A 1 146 ? 18.474 -7.580 -10.989 1.00 87.25 146 LYS A O 1
ATOM 1240 N N . ILE A 1 147 ? 17.735 -5.484 -11.283 1.00 87.94 147 ILE A N 1
ATOM 1241 C CA . ILE A 1 147 ? 18.717 -4.866 -10.376 1.00 87.94 147 ILE A CA 1
ATOM 1242 C C . ILE A 1 147 ? 18.490 -5.316 -8.933 1.00 87.94 147 ILE A C 1
ATOM 1244 O O . ILE A 1 147 ? 19.438 -5.679 -8.249 1.00 87.94 147 ILE A O 1
ATOM 1248 N N . ARG A 1 148 ? 17.232 -5.376 -8.478 1.00 84.12 148 ARG A N 1
ATOM 1249 C CA . ARG A 1 148 ? 16.895 -5.825 -7.112 1.00 84.12 148 ARG A CA 1
ATOM 1250 C C . ARG A 1 148 ? 17.212 -7.298 -6.820 1.00 84.12 148 ARG A C 1
ATOM 1252 O O . ARG A 1 148 ? 17.063 -7.707 -5.676 1.00 84.12 148 ARG A O 1
ATOM 1259 N N . ARG A 1 149 ? 17.543 -8.104 -7.835 1.00 85.25 149 ARG A N 1
ATOM 1260 C CA . ARG A 1 149 ? 18.002 -9.496 -7.674 1.00 85.25 149 ARG A CA 1
ATOM 1261 C C . ARG A 1 149 ? 19.520 -9.608 -7.549 1.00 85.25 149 ARG A C 1
ATOM 1263 O O . ARG A 1 149 ? 19.998 -10.630 -7.078 1.00 85.25 149 ARG A O 1
ATOM 1270 N N . ILE A 1 150 ? 20.254 -8.586 -7.989 1.00 83.38 150 ILE A N 1
ATOM 1271 C CA . ILE A 1 150 ? 21.720 -8.535 -7.926 1.00 83.38 150 ILE A CA 1
ATOM 1272 C C . ILE A 1 150 ? 22.194 -8.106 -6.523 1.00 83.38 150 ILE A C 1
ATOM 1274 O O . ILE A 1 150 ? 23.285 -8.487 -6.112 1.00 83.38 150 ILE A O 1
ATOM 1278 N N . PHE A 1 151 ? 21.365 -7.355 -5.788 1.00 64.69 151 PHE A N 1
ATOM 1279 C CA . PHE A 1 151 ? 21.623 -6.825 -4.441 1.00 64.69 151 PHE A CA 1
ATOM 1280 C C . PHE A 1 151 ? 20.581 -7.318 -3.428 1.00 64.69 151 PHE A C 1
ATOM 1282 O O . PHE A 1 151 ? 20.939 -7.512 -2.247 1.00 64.69 151 PHE A O 1
#